Protein AF-A0A087TUB0-F1 (afdb_monomer_lite)

InterPro domains:
  IPR036397 Ribonuclease H superfamily [G3DSA:3.30.420.10] (2-94)

Structure (mmCIF, N/CA/C/O backbone):
data_AF-A0A087TUB0-F1
#
_entry.id   AF-A0A087TUB0-F1
#
loop_
_atom_site.group_PDB
_atom_site.id
_atom_site.type_symbol
_atom_site.label_atom_id
_atom_site.label_alt_id
_atom_site.label_comp_id
_atom_site.label_asym_id
_atom_site.label_entity_id
_atom_site.label_seq_id
_atom_site.pdbx_PDB_ins_code
_atom_site.Cartn_x
_atom_site.Cartn_y
_atom_site.Cartn_z
_atom_site.occupancy
_atom_site.B_iso_or_equiv
_atom_site.auth_seq_id
_atom_site.auth_comp_id
_atom_site.auth_asym_id
_atom_site.auth_atom_id
_atom_site.pdbx_PDB_model_num
ATOM 1 N N . MET A 1 1 ? -7.928 -2.827 30.268 1.00 40.00 1 MET A N 1
ATOM 2 C CA . MET A 1 1 ? -6.824 -3.298 29.408 1.00 40.00 1 MET A CA 1
ATOM 3 C C . MET A 1 1 ? -7.062 -2.683 28.045 1.00 40.00 1 MET A C 1
ATOM 5 O O . MET A 1 1 ? -8.050 -3.032 27.418 1.00 40.00 1 MET A O 1
ATOM 9 N N . ASN A 1 2 ? -6.254 -1.696 27.660 1.00 51.53 2 ASN A N 1
ATOM 10 C CA . ASN A 1 2 ? -6.367 -1.051 26.352 1.00 51.53 2 ASN A CA 1
ATOM 11 C C . ASN A 1 2 ? -5.793 -2.032 25.327 1.00 51.53 2 ASN A C 1
ATOM 13 O O . ASN A 1 2 ? -4.581 -2.230 25.288 1.00 51.53 2 ASN A O 1
ATOM 17 N N . GLY A 1 3 ? -6.668 -2.736 24.609 1.00 64.44 3 GLY A N 1
ATOM 18 C CA . GLY A 1 3 ? -6.261 -3.608 23.513 1.00 64.44 3 GLY A CA 1
ATOM 19 C C . GLY A 1 3 ? -5.671 -2.775 22.379 1.00 64.44 3 GLY A C 1
ATOM 20 O O . GLY A 1 3 ? -6.107 -1.648 22.154 1.00 64.44 3 GLY A O 1
ATOM 21 N N . LEU A 1 4 ? -4.667 -3.320 21.696 1.00 68.19 4 LEU A N 1
ATOM 22 C CA . LEU A 1 4 ? -4.169 -2.758 20.446 1.00 68.19 4 LEU A CA 1
ATOM 23 C C . LEU A 1 4 ? -5.313 -2.822 19.427 1.00 68.19 4 LEU A C 1
ATOM 25 O O . LEU A 1 4 ? -5.881 -3.898 19.224 1.00 68.19 4 LEU A O 1
ATOM 29 N N . ASP A 1 5 ? -5.678 -1.685 18.838 1.00 82.25 5 ASP A N 1
ATOM 30 C CA . ASP A 1 5 ? -6.680 -1.663 17.778 1.00 82.25 5 ASP A CA 1
ATOM 31 C C . ASP A 1 5 ? -6.053 -2.222 16.497 1.00 82.25 5 ASP A C 1
ATOM 33 O O . ASP A 1 5 ? -5.242 -1.572 15.834 1.00 82.25 5 ASP A O 1
ATOM 37 N N . MET A 1 6 ? -6.398 -3.470 16.187 1.00 80.88 6 MET A N 1
ATOM 38 C CA . MET A 1 6 ? -5.850 -4.204 15.048 1.00 80.88 6 MET A CA 1
ATOM 39 C C . MET A 1 6 ? -6.307 -3.620 13.703 1.00 80.88 6 MET A C 1
ATOM 41 O O . MET A 1 6 ? -5.671 -3.891 12.682 1.00 80.88 6 MET A O 1
ATOM 45 N N . ASP A 1 7 ? -7.360 -2.796 13.683 1.00 85.69 7 ASP A N 1
ATOM 46 C CA . ASP A 1 7 ? -7.802 -2.107 12.468 1.00 85.69 7 ASP A CA 1
ATOM 47 C C . ASP A 1 7 ? -6.855 -0.957 12.088 1.00 85.69 7 ASP A C 1
ATOM 49 O O . ASP A 1 7 ? -6.730 -0.632 10.903 1.00 85.69 7 ASP A O 1
ATOM 53 N N . LEU A 1 8 ? -6.152 -0.395 13.080 1.00 84.62 8 LEU A N 1
ATOM 54 C CA . LEU A 1 8 ? -5.162 0.683 12.945 1.00 84.62 8 LEU A CA 1
ATOM 55 C C . LEU A 1 8 ? -3.712 0.178 12.998 1.00 84.62 8 LEU A C 1
ATOM 57 O O . LEU A 1 8 ? -2.764 0.953 12.855 1.00 84.62 8 LEU A O 1
ATOM 61 N N . PHE A 1 9 ? -3.521 -1.123 13.196 1.00 88.44 9 PHE A N 1
ATOM 62 C CA . PHE A 1 9 ? -2.214 -1.752 13.125 1.00 88.44 9 PHE A CA 1
ATOM 63 C C . PHE A 1 9 ? -1.869 -2.075 11.667 1.00 88.44 9 PHE A C 1
ATOM 65 O O . PHE A 1 9 ? -2.531 -2.895 11.026 1.00 88.44 9 PHE A O 1
ATOM 72 N N . LEU A 1 10 ? -0.845 -1.406 11.137 1.00 89.88 10 LEU A N 1
ATOM 73 C CA . LEU A 1 10 ? -0.411 -1.533 9.752 1.00 89.88 10 LEU A CA 1
ATOM 74 C C . LEU A 1 10 ? 0.885 -2.341 9.680 1.00 89.88 10 LEU A C 1
ATOM 76 O O . LEU A 1 10 ? 1.898 -1.953 10.256 1.00 89.88 10 LEU A O 1
ATOM 80 N N . ILE A 1 11 ? 0.860 -3.432 8.919 1.00 89.88 11 ILE A N 1
ATOM 81 C CA . ILE A 1 11 ? 2.057 -4.194 8.549 1.00 89.88 11 ILE A CA 1
ATOM 82 C C . ILE A 1 11 ? 2.358 -3.880 7.093 1.00 89.88 11 ILE A C 1
ATOM 84 O O . ILE A 1 11 ? 1.481 -4.050 6.243 1.00 89.88 11 ILE A O 1
ATOM 88 N N . SER A 1 12 ? 3.576 -3.442 6.790 1.00 90.25 12 SER A N 1
ATOM 89 C CA . SER A 1 12 ? 3.994 -3.175 5.412 1.00 90.25 12 SER A CA 1
ATOM 90 C C . SER A 1 12 ? 5.269 -3.913 5.069 1.00 90.25 12 SER A C 1
ATOM 92 O O . SER A 1 12 ? 6.210 -3.895 5.856 1.00 90.25 12 SER A O 1
ATOM 94 N N . ASP A 1 13 ? 5.321 -4.504 3.882 1.00 88.81 13 ASP A N 1
ATOM 95 C CA . ASP A 1 13 ? 6.544 -5.128 3.391 1.00 88.81 13 ASP A CA 1
ATOM 96 C C . ASP A 1 13 ? 6.641 -5.048 1.863 1.00 88.81 13 ASP A C 1
ATOM 98 O O . ASP A 1 13 ? 5.678 -4.742 1.145 1.00 88.81 13 ASP A O 1
ATOM 102 N N . GLU A 1 14 ? 7.839 -5.338 1.381 1.00 87.56 14 GLU A N 1
ATOM 103 C CA . GLU A 1 14 ? 8.203 -5.440 -0.017 1.00 87.56 14 GLU A CA 1
ATOM 104 C C . GLU A 1 14 ? 8.219 -6.907 -0.460 1.00 87.56 14 GLU A C 1
ATOM 106 O O . GLU A 1 14 ? 8.891 -7.763 0.117 1.00 87.56 14 GLU A O 1
ATOM 111 N N . VAL A 1 15 ? 7.529 -7.201 -1.561 1.00 84.88 15 VAL A N 1
ATOM 112 C CA . VAL A 1 15 ? 7.574 -8.516 -2.202 1.00 84.88 15 VAL A CA 1
ATOM 113 C C . VAL A 1 15 ? 7.921 -8.392 -3.680 1.00 84.88 15 VAL A C 1
ATOM 115 O O . VAL A 1 15 ? 7.436 -7.515 -4.391 1.00 84.88 15 VAL A O 1
ATOM 118 N N . TRP A 1 16 ? 8.764 -9.301 -4.164 1.00 83.62 16 TRP A N 1
ATOM 119 C CA . TRP A 1 16 ? 9.164 -9.366 -5.566 1.00 83.62 16 TRP A CA 1
ATOM 120 C C . TRP A 1 16 ? 8.463 -10.520 -6.279 1.00 83.62 16 TRP A C 1
ATOM 122 O O . TRP A 1 16 ? 8.562 -11.674 -5.854 1.00 83.62 16 TRP A O 1
ATOM 132 N N . PHE A 1 17 ? 7.813 -10.214 -7.400 1.00 80.56 17 PHE A N 1
ATOM 133 C CA . PHE A 1 17 ? 7.234 -11.197 -8.309 1.00 80.56 17 PHE A CA 1
ATOM 134 C C . PHE A 1 17 ? 8.056 -11.305 -9.590 1.00 80.56 17 PHE A C 1
ATOM 136 O O . PHE A 1 17 ? 8.477 -10.301 -10.168 1.00 80.56 17 PHE A O 1
ATOM 143 N N . TYR A 1 18 ? 8.224 -12.536 -10.063 1.00 79.44 18 TYR A N 1
ATOM 144 C CA . TYR A 1 18 ? 8.801 -12.832 -11.367 1.00 79.44 18 TYR A CA 1
ATOM 145 C C . TYR A 1 18 ? 7.660 -13.255 -12.305 1.00 79.44 18 TYR A C 1
ATOM 147 O O . TYR A 1 18 ? 7.072 -14.319 -12.095 1.00 79.44 18 TYR A O 1
ATOM 155 N N . PRO A 1 19 ? 7.312 -12.461 -13.336 1.00 69.12 19 PRO A N 1
ATOM 156 C CA . PRO A 1 19 ? 6.254 -12.784 -14.295 1.00 69.12 19 PRO A CA 1
ATOM 157 C C . PRO A 1 19 ? 6.507 -14.077 -15.081 1.00 69.12 19 PRO A C 1
ATOM 159 O O . PRO A 1 19 ? 5.573 -14.643 -15.639 1.00 69.12 19 PRO A O 1
ATOM 162 N N . SER A 1 20 ? 7.748 -14.573 -15.091 1.00 68.44 20 SER A N 1
ATOM 163 C CA . SER A 1 20 ? 8.118 -15.888 -15.625 1.00 68.44 20 SER A CA 1
ATOM 164 C C . SER A 1 20 ? 7.541 -17.068 -14.830 1.00 68.44 20 SER A C 1
ATOM 166 O O . SER A 1 20 ? 7.622 -18.210 -15.279 1.00 68.44 20 SER A O 1
ATOM 168 N N . GLY A 1 21 ? 6.954 -16.817 -13.653 1.00 61.44 21 GLY A N 1
ATOM 169 C CA . GLY A 1 21 ? 6.469 -17.853 -12.742 1.00 61.44 21 GLY A CA 1
ATOM 170 C C . GLY A 1 21 ? 7.559 -18.417 -11.828 1.00 61.44 21 GLY A C 1
ATOM 171 O O . GLY A 1 21 ? 7.317 -19.397 -11.122 1.00 61.44 21 GLY A O 1
ATOM 172 N N . TYR A 1 22 ? 8.752 -17.813 -11.811 1.00 62.34 22 TYR A N 1
ATOM 173 C CA . TYR A 1 22 ? 9.795 -18.177 -10.859 1.00 62.34 22 TYR A CA 1
ATOM 174 C C . TYR A 1 22 ? 9.383 -17.780 -9.432 1.00 62.34 22 TYR A C 1
ATOM 176 O O . TYR A 1 22 ? 9.255 -16.605 -9.092 1.00 62.34 22 TYR A O 1
ATOM 184 N N . VAL A 1 23 ? 9.179 -18.779 -8.573 1.00 56.06 23 VAL A N 1
ATOM 185 C CA . VAL A 1 23 ? 8.911 -18.587 -7.144 1.00 56.06 23 VAL A CA 1
ATOM 186 C C . VAL A 1 23 ? 10.196 -18.893 -6.385 1.00 56.06 23 VAL A C 1
ATOM 188 O O . VAL A 1 23 ? 10.674 -20.028 -6.414 1.00 56.06 23 VAL A O 1
ATOM 191 N N . ASN A 1 24 ? 10.756 -17.890 -5.699 1.00 56.06 24 ASN A N 1
ATOM 192 C CA . ASN A 1 24 ? 11.888 -18.09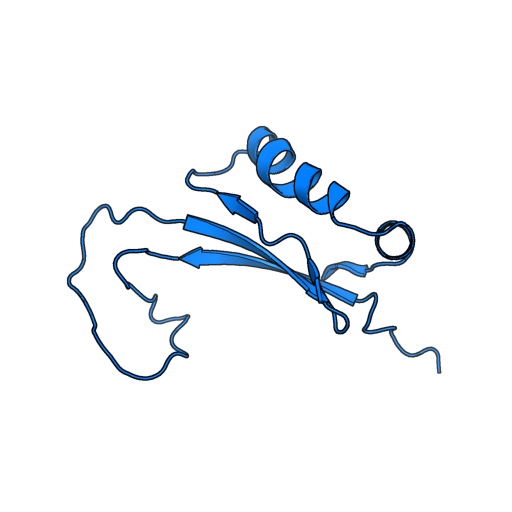2 -4.791 1.00 56.06 24 ASN A CA 1
ATOM 193 C C . ASN A 1 24 ? 11.539 -19.206 -3.782 1.00 56.06 24 ASN A C 1
ATOM 195 O O . ASN A 1 24 ? 10.434 -19.233 -3.237 1.00 56.06 24 ASN A O 1
ATOM 199 N N . SER A 1 25 ? 12.475 -20.120 -3.516 1.00 52.88 25 SER A N 1
ATOM 200 C CA . SER A 1 25 ? 12.290 -21.263 -2.612 1.00 52.88 25 SER A CA 1
ATOM 201 C C . SER A 1 25 ? 11.863 -20.856 -1.196 1.00 52.88 25 SER A C 1
ATOM 203 O O . SER A 1 25 ? 11.159 -21.618 -0.535 1.00 52.88 25 SER A O 1
ATOM 205 N N . GLN A 1 26 ? 12.211 -19.641 -0.765 1.00 51.16 26 GLN A N 1
ATOM 206 C CA . GLN A 1 26 ? 11.790 -19.048 0.509 1.00 51.16 26 GLN A CA 1
ATOM 207 C C . GLN A 1 26 ? 10.305 -18.631 0.546 1.00 51.16 26 GLN A C 1
ATOM 209 O O . GLN A 1 26 ? 9.736 -18.530 1.627 1.00 51.16 26 GLN A O 1
ATOM 214 N N . ASN A 1 27 ? 9.655 -18.442 -0.609 1.00 48.28 27 ASN A N 1
ATOM 215 C CA . ASN A 1 27 ? 8.283 -17.925 -0.744 1.00 48.28 27 ASN A CA 1
ATOM 216 C C . ASN A 1 27 ? 7.281 -18.987 -1.247 1.00 48.28 27 ASN A C 1
ATOM 218 O O . ASN A 1 27 ? 6.245 -18.692 -1.847 1.00 48.28 27 ASN A O 1
ATOM 222 N N . ARG A 1 28 ? 7.596 -20.268 -1.035 1.00 46.38 28 ARG A N 1
ATOM 223 C CA . ARG A 1 28 ? 6.852 -21.397 -1.601 1.00 46.38 28 ARG A CA 1
ATOM 224 C C . ARG A 1 28 ? 5.596 -21.726 -0.782 1.00 46.38 28 ARG A C 1
ATOM 226 O O . ARG A 1 28 ? 5.622 -22.622 0.056 1.00 46.38 28 ARG A O 1
ATOM 233 N N . ARG A 1 29 ? 4.478 -21.038 -1.043 1.00 55.75 29 ARG A N 1
ATOM 234 C CA . ARG A 1 29 ? 3.138 -21.409 -0.524 1.00 55.75 29 ARG A CA 1
ATOM 235 C C . ARG A 1 29 ? 2.011 -21.278 -1.562 1.00 55.75 29 ARG A C 1
ATOM 237 O O . ARG A 1 29 ? 0.949 -20.755 -1.251 1.00 55.75 29 ARG A O 1
ATOM 244 N N . LEU A 1 30 ? 2.212 -21.776 -2.784 1.00 51.19 30 LEU A N 1
ATOM 245 C CA . LEU A 1 30 ? 1.133 -21.923 -3.774 1.00 51.19 30 LEU A CA 1
ATOM 246 C C . LEU A 1 30 ? 1.097 -23.342 -4.358 1.00 51.19 30 LEU A C 1
ATOM 248 O O . LEU A 1 30 ? 2.137 -23.964 -4.588 1.00 51.19 30 LEU A O 1
ATOM 252 N N . SER A 1 31 ? -0.127 -23.853 -4.532 1.00 40.31 31 SER A N 1
ATOM 253 C CA . SER A 1 31 ? -0.446 -25.201 -5.004 1.00 40.31 31 SER A CA 1
ATOM 254 C C . SER A 1 31 ? 0.055 -25.449 -6.426 1.00 40.31 31 SER A C 1
ATOM 256 O O . SER A 1 31 ? 0.014 -24.571 -7.282 1.00 40.31 31 SER A O 1
ATOM 258 N N . ALA A 1 32 ? 0.502 -26.681 -6.649 1.00 47.19 32 ALA A N 1
ATOM 259 C CA . ALA A 1 32 ? 1.151 -27.184 -7.849 1.00 47.19 32 ALA A CA 1
ATOM 260 C C . ALA A 1 32 ? 0.478 -26.793 -9.179 1.00 47.19 32 ALA A C 1
ATOM 262 O O . ALA A 1 32 ? -0.607 -27.273 -9.480 1.00 47.19 32 ALA A O 1
ATOM 263 N N . ALA A 1 33 ? 1.192 -26.039 -10.019 1.00 43.84 33 ALA A N 1
ATOM 264 C CA . ALA A 1 33 ? 1.365 -26.343 -11.442 1.00 43.84 33 ALA A CA 1
ATOM 265 C C . ALA A 1 33 ? 2.382 -25.381 -12.081 1.00 43.84 33 ALA A C 1
ATOM 267 O O . ALA A 1 33 ? 2.200 -24.172 -12.051 1.00 43.84 33 ALA A O 1
ATOM 268 N N . ARG A 1 34 ? 3.387 -25.972 -12.744 1.00 43.00 34 ARG A N 1
ATOM 269 C CA . ARG A 1 34 ? 4.357 -25.373 -13.686 1.00 43.00 34 ARG A CA 1
ATOM 270 C C . ARG A 1 34 ? 5.515 -24.568 -13.089 1.00 43.00 34 ARG A C 1
ATOM 272 O O . ARG A 1 34 ? 5.456 -23.362 -12.909 1.00 43.00 34 ARG A O 1
ATOM 279 N N . ILE A 1 35 ? 6.629 -25.279 -12.920 1.00 51.09 35 ILE A N 1
ATOM 280 C CA . ILE A 1 35 ? 7.976 -24.708 -12.859 1.00 51.09 35 ILE A CA 1
ATOM 281 C C . ILE A 1 35 ? 8.413 -24.484 -14.312 1.00 51.09 35 ILE A C 1
ATOM 283 O O . ILE A 1 35 ? 8.586 -25.454 -15.051 1.00 51.09 35 ILE A O 1
ATOM 287 N N . LEU A 1 36 ? 8.523 -23.224 -14.733 1.00 47.28 36 LEU A N 1
ATOM 288 C CA . LEU A 1 36 ? 9.075 -22.831 -16.029 1.00 47.28 36 LEU A CA 1
ATOM 289 C C . LEU A 1 36 ? 10.517 -22.335 -15.866 1.00 47.28 36 LEU A C 1
ATOM 291 O O . LEU A 1 36 ? 10.940 -21.883 -14.805 1.00 47.28 36 LEU A O 1
A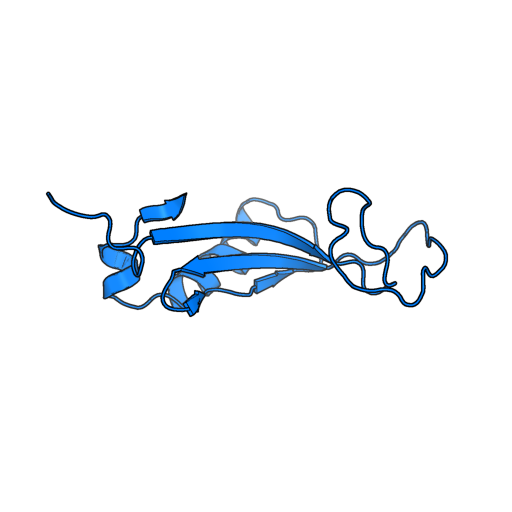TOM 295 N N . GLN A 1 37 ? 11.266 -22.550 -16.937 1.00 44.28 37 GLN A N 1
ATOM 296 C CA . GLN A 1 37 ? 12.715 -22.504 -17.067 1.00 44.28 37 GLN A CA 1
ATOM 297 C C . GLN A 1 37 ? 13.296 -21.107 -16.781 1.00 44.28 37 GLN A C 1
ATOM 299 O O . GLN A 1 37 ? 12.732 -20.097 -17.184 1.00 44.28 37 GLN A O 1
ATOM 304 N N . ILE A 1 38 ? 14.435 -21.082 -16.086 1.00 48.47 38 ILE A N 1
ATOM 305 C CA . ILE A 1 38 ? 15.121 -19.887 -15.573 1.00 48.47 38 ILE A CA 1
ATOM 306 C C . ILE A 1 38 ? 15.648 -19.025 -16.732 1.00 48.47 38 ILE A C 1
ATOM 308 O O . ILE A 1 38 ? 16.560 -19.457 -17.442 1.00 48.47 38 ILE A O 1
ATOM 312 N N . THR A 1 39 ? 15.152 -17.792 -16.880 1.00 46.25 39 THR A N 1
ATOM 313 C CA . THR A 1 39 ? 15.822 -16.762 -17.691 1.00 46.25 39 THR A CA 1
ATOM 314 C C . THR A 1 39 ? 16.725 -15.932 -16.781 1.00 46.25 39 THR A C 1
ATOM 316 O O . THR A 1 39 ? 16.282 -15.386 -15.774 1.00 46.25 39 THR A O 1
ATOM 319 N N . LEU A 1 40 ? 18.003 -15.789 -17.147 1.00 51.25 40 LEU A N 1
ATOM 320 C CA . LEU A 1 40 ? 19.024 -15.054 -16.376 1.00 51.25 40 LEU A CA 1
ATOM 321 C C . LEU A 1 40 ? 18.678 -13.562 -16.130 1.00 51.25 40 LEU A C 1
ATOM 323 O O . LEU A 1 40 ? 19.288 -12.909 -15.287 1.00 51.25 40 LEU A O 1
ATOM 327 N N . HIS A 1 41 ? 17.697 -13.034 -16.870 1.00 55.94 41 HIS A N 1
ATOM 328 C CA . HIS A 1 41 ? 17.208 -11.656 -16.824 1.00 55.94 41 HIS A CA 1
ATOM 329 C C . HIS A 1 41 ? 15.676 -11.600 -16.773 1.00 55.94 41 HIS A C 1
ATOM 331 O O . HIS A 1 41 ? 15.057 -10.820 -17.498 1.00 55.94 41 HIS A O 1
ATOM 337 N N . ASP A 1 42 ? 15.045 -12.446 -15.958 1.00 60.34 42 ASP A N 1
ATOM 338 C CA . ASP A 1 42 ? 13.608 -12.310 -15.735 1.00 60.34 42 ASP A CA 1
ATOM 339 C C . ASP A 1 42 ? 13.301 -10.915 -15.178 1.00 60.34 42 ASP A C 1
ATOM 341 O O . ASP A 1 42 ? 13.858 -10.483 -14.162 1.00 60.34 42 ASP A O 1
ATOM 345 N N . GLN A 1 43 ? 12.420 -10.192 -15.875 1.00 69.94 43 GLN A N 1
ATOM 346 C CA . GLN A 1 43 ? 11.859 -8.948 -15.364 1.00 69.94 43 GLN A CA 1
ATOM 347 C C . GLN A 1 43 ? 11.278 -9.230 -13.977 1.00 69.94 43 GLN A C 1
ATOM 349 O O . GLN A 1 43 ? 10.576 -10.218 -13.792 1.00 69.94 43 GLN A O 1
ATOM 354 N N . LYS A 1 44 ? 11.580 -8.388 -12.991 1.00 79.81 44 LYS A N 1
ATOM 355 C CA . LYS A 1 44 ? 11.003 -8.497 -11.650 1.00 79.81 44 LYS A CA 1
ATOM 356 C C . LYS A 1 44 ? 10.109 -7.298 -11.389 1.00 79.81 44 LYS A C 1
ATOM 358 O O . LYS A 1 44 ? 10.464 -6.171 -11.734 1.00 79.81 44 LYS A O 1
ATOM 363 N N . VAL A 1 45 ? 8.961 -7.553 -10.782 1.00 85.94 45 VAL A N 1
ATOM 364 C CA . VAL A 1 45 ? 8.021 -6.523 -10.348 1.00 85.94 45 VAL A CA 1
ATOM 365 C C . VAL A 1 45 ? 8.078 -6.480 -8.833 1.00 85.94 45 VAL A C 1
ATOM 367 O O . VAL A 1 45 ? 7.780 -7.475 -8.173 1.00 85.94 45 VAL A O 1
ATOM 370 N N . GLY A 1 46 ? 8.525 -5.355 -8.296 1.00 88.31 46 GLY A N 1
ATOM 371 C CA . GLY A 1 46 ? 8.457 -5.070 -6.874 1.00 88.31 46 GLY A CA 1
ATOM 372 C C . GLY A 1 46 ? 7.055 -4.6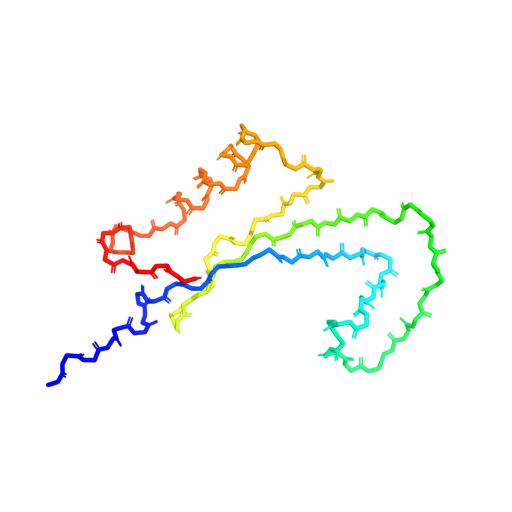00 -6.533 1.00 88.31 46 GLY A C 1
ATOM 373 O O . GLY A 1 46 ? 6.439 -3.849 -7.292 1.00 88.31 46 GLY A O 1
ATOM 374 N N . VAL A 1 47 ? 6.536 -5.083 -5.417 1.00 88.50 47 VAL A N 1
ATOM 375 C CA . VAL A 1 47 ? 5.236 -4.698 -4.891 1.00 88.50 47 VAL A CA 1
ATOM 376 C C . VAL A 1 47 ? 5.430 -4.297 -3.448 1.00 88.50 47 VAL A C 1
ATOM 378 O O . VAL A 1 47 ? 5.843 -5.108 -2.624 1.00 88.50 47 VAL A O 1
ATOM 381 N N . TRP A 1 48 ? 5.117 -3.044 -3.155 1.00 91.19 48 TRP A N 1
ATOM 382 C CA . TRP A 1 48 ? 4.905 -2.604 -1.789 1.00 91.19 48 TRP A CA 1
ATOM 383 C C . TRP A 1 48 ? 3.458 -2.901 -1.425 1.00 91.19 48 TRP A C 1
ATOM 385 O O . TRP A 1 48 ? 2.553 -2.595 -2.206 1.00 91.19 48 TRP A O 1
ATOM 395 N N . CYS A 1 49 ? 3.236 -3.518 -0.271 1.00 90.50 49 CYS A N 1
ATOM 396 C CA . CYS A 1 49 ? 1.898 -3.807 0.213 1.00 90.50 49 CYS A CA 1
ATOM 397 C C . CYS A 1 49 ? 1.820 -3.523 1.706 1.00 90.50 49 CYS A C 1
ATOM 399 O O . CYS A 1 49 ? 2.625 -4.035 2.480 1.00 90.50 49 CYS A O 1
ATOM 401 N N . THR A 1 50 ? 0.799 -2.768 2.101 1.00 91.75 50 THR A N 1
ATOM 402 C CA . THR A 1 50 ? 0.454 -2.551 3.503 1.00 91.75 50 THR A CA 1
ATOM 403 C C . THR A 1 50 ? -0.879 -3.230 3.795 1.00 91.75 50 THR A C 1
ATOM 405 O O . THR A 1 50 ? -1.807 -3.173 2.990 1.00 91.75 50 THR A O 1
ATOM 408 N N . VAL A 1 51 ? -1.005 -3.893 4.936 1.00 91.25 51 VAL A N 1
ATOM 409 C CA . VAL A 1 51 ? -2.237 -4.570 5.352 1.00 91.25 51 VAL A CA 1
ATOM 410 C C . VAL A 1 51 ? -2.582 -4.219 6.792 1.00 91.25 51 VAL A C 1
ATOM 412 O O . VAL A 1 51 ? -1.697 -4.077 7.633 1.00 91.25 51 VAL A O 1
ATOM 415 N N . SER A 1 52 ? -3.877 -4.104 7.067 1.00 90.44 52 SER A N 1
ATOM 416 C CA . SER A 1 52 ? -4.444 -4.062 8.416 1.00 90.44 52 SER A CA 1
ATOM 417 C C . SER A 1 52 ? -5.527 -5.129 8.556 1.00 90.44 52 SER A C 1
ATOM 419 O O . SER A 1 52 ? -5.907 -5.761 7.564 1.00 90.44 52 SER A O 1
ATOM 421 N N . ALA A 1 53 ? -6.072 -5.322 9.762 1.00 88.81 53 ALA A N 1
ATOM 422 C CA . ALA A 1 53 ? -7.223 -6.213 9.944 1.00 88.81 53 ALA A CA 1
ATOM 423 C C . ALA A 1 53 ? -8.446 -5.775 9.111 1.00 88.81 53 ALA A C 1
ATOM 425 O O . ALA A 1 53 ? -9.274 -6.605 8.731 1.00 88.81 53 ALA A O 1
ATOM 426 N N . ARG A 1 54 ? -8.521 -4.484 8.765 1.00 90.25 54 ARG A N 1
ATOM 427 C CA . ARG A 1 54 ? -9.638 -3.879 8.041 1.00 90.25 54 ARG A CA 1
ATOM 428 C C . ARG A 1 54 ? -9.517 -4.002 6.525 1.00 90.25 54 ARG A C 1
ATOM 430 O O . ARG A 1 54 ? -10.528 -4.224 5.857 1.00 90.25 54 ARG A O 1
ATOM 437 N N . ARG A 1 55 ? -8.327 -3.785 5.951 1.00 90.31 55 ARG A N 1
ATOM 438 C CA . ARG A 1 55 ? -8.141 -3.758 4.488 1.00 90.31 55 ARG A CA 1
ATOM 439 C C . ARG A 1 55 ? -6.681 -3.872 4.051 1.00 90.31 55 ARG A C 1
ATOM 441 O O . ARG A 1 55 ? -5.751 -3.631 4.814 1.00 90.31 55 ARG A O 1
ATOM 448 N N . ILE A 1 56 ? -6.508 -4.142 2.759 1.00 89.94 56 ILE A N 1
ATOM 449 C CA . ILE A 1 56 ? -5.245 -3.933 2.046 1.00 89.94 56 ILE A CA 1
ATOM 450 C C . ILE A 1 56 ? -5.132 -2.445 1.672 1.00 89.94 56 ILE A C 1
ATOM 452 O O . ILE A 1 56 ? -6.102 -1.820 1.230 1.00 89.94 56 ILE A O 1
ATOM 456 N N . ILE A 1 57 ? -3.944 -1.879 1.853 1.00 89.25 57 ILE A N 1
ATOM 457 C CA . ILE A 1 57 ? -3.596 -0.476 1.633 1.00 89.25 57 ILE A CA 1
ATOM 458 C C . ILE A 1 57 ? -2.351 -0.412 0.745 1.00 89.25 57 ILE A C 1
ATOM 460 O O . ILE A 1 57 ? -1.390 -1.146 0.954 1.00 89.25 57 ILE A O 1
ATOM 464 N N . GLY A 1 58 ? -2.354 0.491 -0.237 1.00 82.00 58 GLY A N 1
ATOM 465 C CA . GLY A 1 58 ? -1.150 0.823 -0.996 1.00 82.00 58 GLY A CA 1
ATOM 466 C C . GLY A 1 58 ? -0.477 -0.364 -1.676 1.00 82.00 58 GLY A C 1
ATOM 467 O O . GLY A 1 58 ? 0.719 -0.554 -1.493 1.00 82.00 58 GLY A O 1
ATOM 468 N N . LEU A 1 59 ? -1.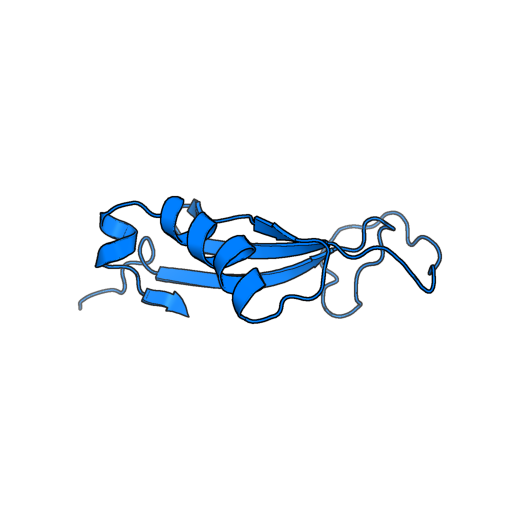232 -1.132 -2.469 1.00 88.94 59 LEU A N 1
ATOM 469 C CA . LEU A 1 59 ? -0.669 -2.122 -3.387 1.00 88.94 59 LEU A CA 1
ATOM 470 C C . LEU A 1 59 ? 0.018 -1.392 -4.551 1.00 88.94 59 LEU A C 1
ATOM 472 O O . LEU A 1 59 ? -0.623 -1.034 -5.542 1.00 88.94 59 LEU A O 1
ATOM 476 N N . ILE A 1 60 ? 1.310 -1.112 -4.401 1.00 91.75 60 ILE A N 1
ATOM 477 C CA . ILE A 1 60 ? 2.068 -0.259 -5.319 1.00 91.75 60 ILE A CA 1
ATOM 478 C C . ILE A 1 60 ? 3.101 -1.096 -6.057 1.00 91.75 60 ILE A C 1
ATOM 480 O O . ILE A 1 60 ? 3.996 -1.676 -5.449 1.00 91.75 60 ILE A O 1
ATOM 484 N N . PHE A 1 61 ? 3.001 -1.104 -7.383 1.00 90.69 61 PHE A N 1
ATOM 485 C CA . PHE A 1 61 ? 3.899 -1.839 -8.266 1.00 90.69 61 PHE A CA 1
ATOM 486 C C . PHE A 1 61 ? 5.020 -0.934 -8.786 1.00 90.69 61 PHE A C 1
ATOM 488 O O . PHE A 1 61 ? 4.767 0.179 -9.249 1.00 90.69 61 PHE A O 1
ATOM 495 N N . TYR A 1 62 ? 6.253 -1.433 -8.787 1.00 88.81 62 TYR A N 1
ATOM 496 C CA . TYR A 1 62 ? 7.414 -0.770 -9.377 1.00 88.81 62 TYR A CA 1
ATOM 497 C C . TYR A 1 62 ? 8.334 -1.784 -10.065 1.00 88.81 62 TYR A C 1
ATOM 499 O O . TYR A 1 62 ? 8.429 -2.946 -9.686 1.00 88.81 62 TYR A O 1
ATOM 507 N N . TYR A 1 63 ? 9.019 -1.343 -11.118 1.00 85.88 63 TYR A N 1
ATOM 508 C CA . TYR A 1 63 ? 9.738 -2.235 -12.043 1.00 85.88 63 TYR A CA 1
ATOM 509 C C . TYR A 1 63 ? 11.259 -2.036 -12.026 1.00 85.88 63 TYR A C 1
ATOM 511 O O . TYR A 1 63 ? 11.990 -2.701 -12.755 1.00 85.88 63 TYR A O 1
ATOM 519 N N . GLN A 1 64 ? 11.753 -1.084 -11.234 1.00 82.00 64 GLN A N 1
ATOM 520 C CA . GLN A 1 64 ? 13.161 -0.689 -11.212 1.00 82.00 64 GLN A CA 1
ATOM 521 C C . GLN A 1 64 ? 13.681 -0.637 -9.780 1.00 82.00 64 GLN A C 1
ATOM 523 O O . GLN A 1 64 ? 12.908 -0.537 -8.831 1.00 82.00 64 GLN A O 1
ATOM 528 N N . MET A 1 65 ? 15.004 -0.678 -9.629 1.00 77.94 65 MET A N 1
ATOM 529 C CA . MET A 1 65 ? 15.634 -0.460 -8.332 1.00 77.94 65 MET A CA 1
ATOM 530 C C . MET A 1 65 ? 15.311 0.956 -7.843 1.00 77.94 65 MET A C 1
ATOM 532 O O . MET A 1 65 ? 15.469 1.934 -8.583 1.00 77.94 65 MET A O 1
ATOM 536 N N . LEU A 1 66 ? 14.815 1.054 -6.614 1.00 81.50 66 LEU A N 1
ATOM 537 C CA . LEU A 1 66 ? 14.436 2.324 -6.019 1.00 81.50 66 LEU A CA 1
ATOM 538 C C . LEU A 1 66 ? 15.656 2.961 -5.362 1.00 81.50 66 LEU A C 1
ATOM 540 O O . LEU A 1 66 ? 16.336 2.346 -4.546 1.00 81.50 66 LEU A O 1
ATOM 544 N N . ASN A 1 67 ? 15.924 4.210 -5.727 1.00 87.44 67 ASN A N 1
ATOM 545 C CA . ASN A 1 67 ? 16.710 5.111 -4.894 1.00 87.44 67 ASN A CA 1
ATOM 546 C C . ASN A 1 67 ? 15.754 5.888 -3.973 1.00 87.44 67 ASN A C 1
ATOM 548 O O . ASN A 1 67 ? 14.534 5.771 -4.106 1.00 87.44 67 ASN A O 1
ATOM 552 N N . LEU A 1 68 ? 16.290 6.685 -3.047 1.00 87.62 68 LEU A N 1
ATOM 553 C CA . LEU A 1 68 ? 15.470 7.399 -2.063 1.00 87.62 68 LEU A CA 1
ATOM 554 C C . LEU A 1 68 ? 14.399 8.291 -2.716 1.00 87.62 68 LEU A C 1
ATOM 556 O O . LEU A 1 68 ? 13.234 8.234 -2.339 1.00 87.62 68 LEU A O 1
ATOM 560 N N . GLU A 1 69 ? 14.773 9.067 -3.731 1.00 90.31 69 GLU A N 1
ATOM 561 C CA . GLU A 1 69 ? 13.852 9.971 -4.430 1.00 90.31 69 GLU A CA 1
ATOM 562 C C . GLU A 1 69 ? 12.712 9.213 -5.127 1.00 90.31 69 GLU A C 1
ATOM 564 O O . GLU A 1 69 ? 11.540 9.577 -5.013 1.00 90.31 69 GLU A O 1
ATOM 569 N N . ARG A 1 70 ? 13.041 8.114 -5.813 1.00 86.75 70 ARG A N 1
ATOM 570 C CA . ARG A 1 70 ? 12.052 7.253 -6.472 1.00 86.75 70 ARG A CA 1
ATOM 571 C C . ARG A 1 70 ? 11.192 6.509 -5.470 1.00 86.75 70 ARG A C 1
ATOM 573 O O . ARG A 1 70 ? 10.013 6.328 -5.734 1.00 86.75 70 ARG A O 1
ATOM 580 N N . CYS A 1 71 ? 11.743 6.105 -4.331 1.00 88.25 71 CYS A N 1
ATOM 581 C CA . CYS A 1 71 ? 10.965 5.505 -3.254 1.00 88.25 71 CYS A CA 1
ATOM 582 C C . CYS A 1 71 ? 9.893 6.486 -2.763 1.00 88.25 71 CYS A C 1
ATOM 584 O O . CYS A 1 71 ? 8.718 6.131 -2.687 1.00 88.25 71 CYS A O 1
ATOM 586 N N . ILE A 1 72 ? 10.261 7.752 -2.546 1.00 90.12 72 ILE A N 1
ATOM 587 C CA . ILE A 1 72 ? 9.308 8.775 -2.110 1.00 90.12 72 ILE A CA 1
ATOM 588 C C . ILE A 1 72 ? 8.215 8.995 -3.163 1.00 90.12 72 ILE A C 1
ATOM 590 O O . ILE A 1 72 ? 7.028 8.960 -2.846 1.00 90.12 72 ILE A O 1
ATOM 594 N N . SER A 1 73 ? 8.596 9.202 -4.424 1.00 91.69 73 SER A N 1
ATOM 595 C CA . SER A 1 73 ? 7.631 9.532 -5.479 1.00 91.69 73 SER A CA 1
ATOM 596 C C . SER A 1 73 ? 6.784 8.344 -5.936 1.00 91.69 73 SER A C 1
ATOM 598 O O . SER A 1 73 ? 5.614 8.530 -6.264 1.00 91.69 73 SER A O 1
ATOM 600 N N . THR A 1 74 ? 7.352 7.137 -5.948 1.00 89.25 74 THR A N 1
ATOM 601 C CA . THR A 1 74 ? 6.710 5.932 -6.498 1.00 89.25 74 THR A CA 1
ATOM 602 C C . THR A 1 74 ? 5.968 5.143 -5.430 1.00 89.25 74 THR A C 1
ATOM 604 O O . THR A 1 74 ? 4.917 4.598 -5.739 1.00 89.25 74 THR A O 1
ATOM 607 N N . ILE A 1 75 ? 6.478 5.086 -4.193 1.00 90.56 75 ILE A N 1
ATOM 608 C CA . ILE A 1 75 ? 5.873 4.319 -3.092 1.00 90.56 75 ILE A CA 1
ATOM 609 C C . ILE A 1 75 ? 5.228 5.242 -2.067 1.00 90.56 75 ILE A C 1
ATOM 611 O O . ILE A 1 75 ? 4.022 5.171 -1.848 1.00 90.56 75 ILE A O 1
ATOM 615 N N . PHE A 1 76 ? 6.010 6.111 -1.430 1.00 90.69 76 PHE A N 1
ATOM 616 C CA . PHE A 1 76 ? 5.547 6.809 -0.231 1.00 90.69 76 PHE A CA 1
ATOM 617 C C . PHE A 1 76 ? 4.386 7.766 -0.516 1.00 90.69 76 PHE A C 1
ATOM 619 O O . PHE A 1 76 ? 3.355 7.698 0.147 1.00 90.69 76 PHE A O 1
ATOM 626 N N . ASN A 1 77 ? 4.513 8.631 -1.524 1.00 93.12 77 ASN A N 1
ATOM 627 C CA . ASN A 1 77 ? 3.480 9.617 -1.838 1.00 93.12 77 ASN A CA 1
ATOM 628 C C . ASN A 1 77 ? 2.155 8.951 -2.251 1.00 93.12 77 ASN A C 1
ATOM 630 O O . ASN A 1 77 ? 1.119 9.320 -1.689 1.00 93.12 77 ASN A O 1
ATOM 634 N N . PRO A 1 78 ? 2.143 7.952 -3.160 1.00 92.50 78 PRO A N 1
ATOM 635 C CA . PRO A 1 78 ? 0.918 7.216 -3.457 1.00 92.50 78 PRO A CA 1
ATOM 636 C C . PRO A 1 78 ? 0.366 6.477 -2.239 1.00 92.50 78 PRO A C 1
ATOM 638 O O . PRO A 1 78 ? -0.841 6.506 -2.019 1.00 92.50 78 PRO A O 1
ATOM 641 N N . PHE A 1 79 ? 1.220 5.868 -1.412 1.00 91.69 79 PHE A N 1
ATOM 642 C CA . PHE A 1 79 ? 0.787 5.187 -0.193 1.00 91.69 79 PHE A CA 1
ATOM 643 C C . PHE A 1 79 ? 0.068 6.147 0.761 1.00 91.69 79 PHE A C 1
ATOM 645 O O . PHE A 1 79 ? -1.073 5.887 1.144 1.00 91.69 79 PHE A O 1
ATOM 652 N N . MET A 1 80 ? 0.677 7.293 1.068 1.00 91.19 80 MET A N 1
ATOM 653 C CA . MET A 1 80 ? 0.085 8.312 1.939 1.00 91.19 80 MET A CA 1
ATOM 654 C C . MET A 1 80 ? -1.250 8.828 1.396 1.00 91.19 80 MET A C 1
ATOM 656 O O . MET A 1 80 ? -2.180 9.045 2.167 1.00 91.19 80 MET A O 1
ATOM 660 N N . ALA A 1 81 ? -1.387 8.956 0.073 1.00 91.62 81 ALA A N 1
ATOM 661 C CA . ALA A 1 81 ? -2.644 9.350 -0.562 1.00 91.62 81 ALA A CA 1
ATOM 662 C C . ALA A 1 81 ? -3.760 8.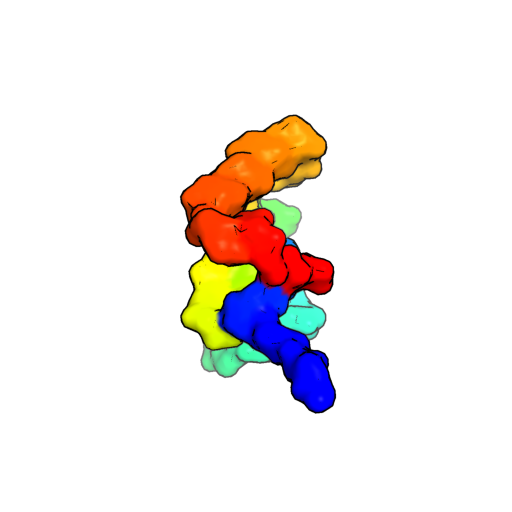292 -0.434 1.00 91.62 81 ALA A C 1
ATOM 664 O O . ALA A 1 81 ? -4.935 8.628 -0.570 1.00 91.62 81 ALA A O 1
ATOM 665 N N . THR A 1 82 ? -3.418 7.025 -0.171 1.00 90.88 82 THR A N 1
ATOM 666 C CA . THR A 1 82 ? -4.402 5.946 0.037 1.00 90.88 82 THR A CA 1
ATOM 667 C C . THR A 1 82 ? -4.881 5.809 1.481 1.00 90.88 82 THR A C 1
ATOM 669 O O . THR A 1 82 ? -5.808 5.032 1.735 1.00 90.88 82 THR A O 1
ATOM 672 N N . LEU A 1 83 ? -4.271 6.527 2.426 1.00 90.31 83 LEU A N 1
ATOM 673 C CA . LEU A 1 83 ? -4.668 6.506 3.830 1.00 90.31 83 LEU A CA 1
ATOM 674 C C . LEU A 1 83 ? -5.859 7.436 4.074 1.00 90.31 83 LEU A C 1
ATOM 676 O O . LEU A 1 83 ? -5.949 8.546 3.551 1.00 90.31 83 LEU A O 1
ATOM 680 N N . THR A 1 84 ? -6.783 6.984 4.911 1.00 90.25 84 THR A N 1
ATOM 681 C CA . THR A 1 84 ? -7.832 7.835 5.470 1.00 90.25 84 THR A CA 1
ATOM 682 C C . THR A 1 84 ? -7.245 8.765 6.533 1.00 90.25 84 THR A C 1
ATOM 684 O O . THR A 1 84 ? -6.162 8.529 7.064 1.00 90.25 84 THR A O 1
ATOM 687 N N . LYS A 1 85 ? -7.977 9.825 6.900 1.00 89.38 85 LYS A N 1
ATOM 688 C CA . LYS A 1 85 ? -7.541 10.749 7.964 1.00 89.38 85 LYS A CA 1
ATOM 689 C C . LYS A 1 85 ? -7.305 10.042 9.302 1.00 89.38 85 LYS A C 1
ATOM 691 O O . LYS A 1 85 ? -6.386 10.405 10.027 1.00 89.38 85 LYS A O 1
ATOM 696 N N . GLU A 1 86 ? -8.140 9.056 9.614 1.00 88.44 86 GLU A N 1
ATOM 697 C CA . GLU A 1 86 ? -8.033 8.247 10.827 1.00 88.44 86 GLU A CA 1
ATOM 698 C C . GLU A 1 86 ? -6.752 7.409 10.807 1.00 88.44 86 GLU A C 1
ATOM 700 O O . GLU A 1 86 ? -5.930 7.531 11.713 1.00 88.44 86 GLU A O 1
ATOM 705 N N . GLU A 1 87 ? -6.520 6.660 9.725 1.00 88.31 87 GLU A N 1
ATOM 706 C CA . GLU A 1 87 ? -5.297 5.872 9.558 1.00 88.31 87 GLU A CA 1
ATOM 707 C C . GLU A 1 87 ? -4.052 6.781 9.578 1.00 88.31 87 GLU A C 1
ATOM 709 O O . GLU A 1 87 ? -3.083 6.488 10.268 1.00 88.31 87 GLU A O 1
ATOM 714 N N . MET A 1 88 ? -4.069 7.941 8.923 1.00 86.38 88 MET A N 1
ATOM 715 C CA . MET A 1 88 ? -2.935 8.873 8.987 1.00 86.38 88 MET A CA 1
ATOM 716 C C . MET A 1 88 ? -2.616 9.377 10.402 1.00 86.38 88 MET A C 1
ATOM 718 O O . MET A 1 88 ? -1.472 9.732 10.670 1.00 86.38 88 MET A O 1
ATOM 722 N N . THR A 1 89 ? -3.616 9.465 11.281 1.00 85.81 89 THR A N 1
ATOM 723 C CA . THR A 1 89 ? -3.471 10.096 12.602 1.00 85.81 89 THR A CA 1
ATOM 724 C C . THR A 1 89 ? -3.165 9.079 13.698 1.00 85.81 89 THR A C 1
ATOM 726 O O . THR A 1 89 ? -2.436 9.396 14.635 1.00 85.81 89 THR A O 1
ATOM 729 N N . TYR A 1 90 ? -3.723 7.872 13.589 1.00 84.44 90 TYR A N 1
ATOM 730 C CA . TYR A 1 90 ? -3.737 6.895 14.679 1.00 84.44 90 TYR A CA 1
ATOM 731 C C . TYR A 1 90 ? -3.087 5.555 14.333 1.00 84.44 90 TYR A C 1
ATOM 733 O O . TYR A 1 90 ? -3.015 4.691 15.204 1.00 84.44 90 TYR A O 1
ATOM 7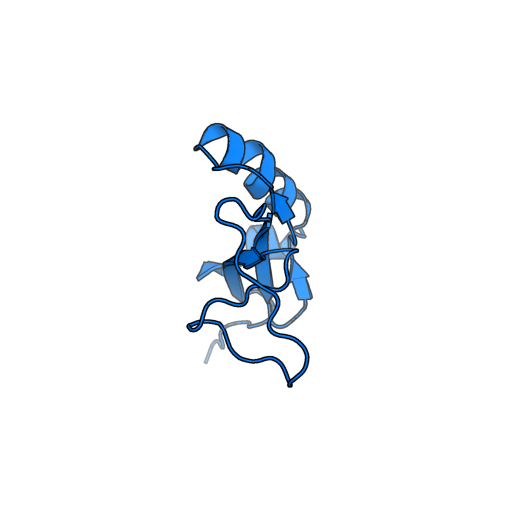41 N N . SER A 1 91 ? -2.618 5.362 13.095 1.00 83.00 91 SER A N 1
ATOM 742 C CA . SER A 1 91 ? -1.973 4.099 12.735 1.00 83.00 91 SER A CA 1
ATOM 743 C C . SER A 1 91 ? -0.611 3.933 13.386 1.00 83.00 91 SER A C 1
ATOM 745 O O . SER A 1 91 ? 0.159 4.886 13.526 1.00 83.00 91 SER A O 1
ATOM 747 N N . TYR A 1 92 ? -0.277 2.679 13.664 1.00 81.31 92 TYR A N 1
ATOM 748 C CA . TYR A 1 92 ? 1.060 2.259 14.063 1.00 81.31 92 TYR A CA 1
ATOM 749 C C . TYR A 1 92 ? 1.616 1.306 13.006 1.00 81.31 92 TYR A C 1
ATOM 751 O O . TYR A 1 92 ? 0.904 0.409 12.555 1.00 81.31 92 TYR A O 1
ATOM 759 N N . PHE A 1 93 ? 2.872 1.517 12.612 1.00 80.25 93 PHE A N 1
ATOM 760 C CA . PHE A 1 93 ? 3.569 0.693 11.624 1.00 80.25 93 PHE A CA 1
ATOM 761 C C . PHE A 1 93 ? 4.496 -0.307 12.310 1.00 80.25 93 PHE A C 1
ATOM 763 O O . PHE A 1 93 ? 5.196 0.061 13.260 1.00 80.25 93 PHE A O 1
ATOM 770 N N . GLN A 1 94 ? 4.526 -1.535 11.793 1.00 70.75 94 GLN A N 1
ATOM 771 C CA . GLN A 1 94 ? 5.525 -2.550 12.122 1.00 70.75 94 GLN A CA 1
ATOM 772 C C . GLN A 1 94 ? 6.197 -3.089 10.861 1.00 70.75 94 GLN A C 1
ATOM 774 O O . GLN A 1 94 ? 5.488 -3.266 9.842 1.00 70.75 94 GLN A O 1
#

Foldseek 3Di:
DDDDPQQQEKEKDKDKDFPQPDDDPVRPDDDDDDDDDDDPDGFIKIFIWMDTPNGIAQRFIDRDDDDPVCCCVRGVVRRVVRDDPCSVPRHDYD

pLDDT: mean 76.89, std 16.72, range [40.0, 93.12]

Secondary structure (DSSP, 8-state):
-----TTSEEEEEEEEE-TT----GGG--S-S---PPPPTT---EEEEEEE-SS-EEEEEEE-S---HHHHIIIIIHHHHHTS-HHHHHH-EE-

Sequence (94 aa):
MNGLDMDLFLISDEVWFYPSGYVNSQNRRLSAARILQITLHDQKVGVWCTVSARRIIGLIFYYQMLNLERCISTIFNPFMATLTKEEMTYSYFQ

Radius of gyration: 16.48 Å; chains: 1; bounding box: 29×38×47 Å

Organism: Stegodyphus mimosarum (NCBI:txid407821)